Protein AF-X0TJF6-F1 (afdb_monomer_lite)

pLDDT: mean 87.39, std 7.17, range [60.16, 95.19]

Structure (mmCIF, N/CA/C/O backbone):
data_AF-X0TJF6-F1
#
_entry.id   AF-X0TJF6-F1
#
loop_
_atom_site.group_PDB
_atom_site.id
_atom_site.type_symbol
_atom_site.label_atom_id
_atom_site.label_alt_id
_atom_site.label_comp_id
_atom_site.label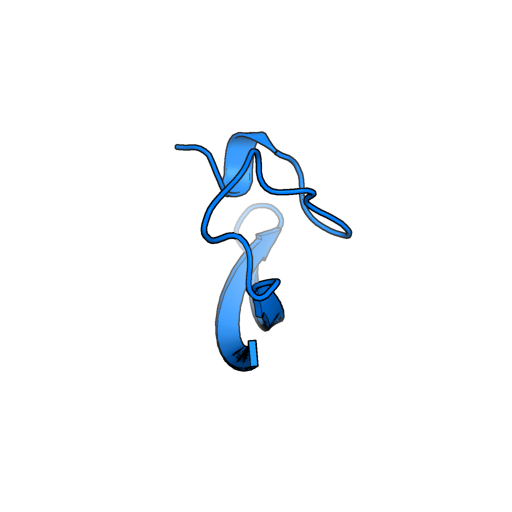_asym_id
_atom_site.label_entity_id
_atom_site.label_seq_id
_atom_site.pdbx_PDB_ins_code
_atom_site.Cartn_x
_atom_site.Cartn_y
_atom_site.Cartn_z
_atom_site.occupancy
_atom_site.B_iso_or_equiv
_atom_site.auth_seq_id
_atom_site.auth_comp_id
_atom_site.auth_asym_id
_atom_site.auth_atom_id
_atom_site.pdbx_PDB_model_num
ATOM 1 N N . MET A 1 1 ? 5.470 2.674 -15.696 1.00 77.25 1 MET A N 1
ATOM 2 C CA . MET A 1 1 ? 5.060 1.297 -15.342 1.00 77.25 1 MET A CA 1
ATOM 3 C C . MET A 1 1 ? 4.185 1.450 -14.134 1.00 77.25 1 MET A C 1
ATOM 5 O O . MET A 1 1 ? 4.680 1.943 -13.130 1.00 77.25 1 MET A O 1
ATOM 9 N N . LEU A 1 2 ? 2.922 1.051 -14.261 1.00 82.75 2 LEU A N 1
ATOM 10 C CA . LEU A 1 2 ? 1.935 1.215 -13.207 1.00 82.75 2 LEU A CA 1
ATOM 11 C C . LEU A 1 2 ? 1.920 -0.027 -12.313 1.00 82.75 2 LEU A C 1
ATOM 13 O O . LEU A 1 2 ? 1.668 -1.131 -12.797 1.00 82.75 2 LEU A O 1
ATOM 17 N N . ALA A 1 3 ? 2.194 0.155 -11.028 1.00 90.44 3 ALA A N 1
ATOM 18 C CA . ALA A 1 3 ? 1.988 -0.851 -9.997 1.00 90.44 3 ALA A CA 1
ATOM 19 C C . ALA A 1 3 ? 0.885 -0.371 -9.050 1.00 90.44 3 ALA A C 1
ATOM 21 O O . ALA A 1 3 ? 0.859 0.796 -8.666 1.00 90.44 3 ALA A O 1
ATOM 22 N N . ARG A 1 4 ? -0.020 -1.277 -8.671 1.00 93.69 4 ARG A N 1
ATOM 23 C CA . ARG A 1 4 ? -1.074 -1.021 -7.683 1.00 93.69 4 ARG A CA 1
ATOM 24 C C . ARG A 1 4 ? -0.968 -2.049 -6.571 1.00 93.69 4 ARG A C 1
ATOM 26 O O . ARG A 1 4 ? -0.792 -3.236 -6.845 1.00 93.69 4 ARG A O 1
ATOM 33 N N . LEU A 1 5 ? -1.060 -1.589 -5.331 1.00 93.56 5 LEU A N 1
ATOM 34 C CA . LEU A 1 5 ? -1.061 -2.438 -4.146 1.00 93.56 5 LEU A CA 1
ATOM 35 C C . LEU A 1 5 ? -2.078 -1.935 -3.128 1.00 93.56 5 LEU A C 1
ATOM 37 O O . LEU A 1 5 ? -2.401 -0.750 -3.086 1.00 93.56 5 LEU A O 1
ATOM 41 N N . TYR A 1 6 ? -2.543 -2.842 -2.277 1.00 94.31 6 TYR A N 1
ATOM 42 C CA . TYR A 1 6 ? -3.301 -2.484 -1.086 1.00 94.31 6 TYR A CA 1
ATOM 43 C C . TYR A 1 6 ? -2.375 -2.490 0.122 1.00 94.31 6 TYR A C 1
ATOM 45 O O . TYR A 1 6 ? -1.585 -3.415 0.310 1.00 94.31 6 TYR A O 1
ATOM 53 N N . SER A 1 7 ? -2.488 -1.450 0.936 1.00 92.50 7 SER A N 1
ATOM 54 C CA . SER A 1 7 ? -1.785 -1.296 2.200 1.00 92.50 7 SER A CA 1
ATOM 55 C C . SER A 1 7 ? -2.771 -0.880 3.292 1.00 92.50 7 SER A C 1
ATOM 57 O O . SER A 1 7 ? -3.975 -0.744 3.059 1.00 92.50 7 SER A O 1
ATOM 59 N N . VAL A 1 8 ? -2.261 -0.698 4.504 1.00 92.94 8 VAL A N 1
ATOM 60 C CA . VAL A 1 8 ? -3.009 -0.151 5.631 1.00 92.94 8 VAL A CA 1
ATOM 61 C C . VAL A 1 8 ? -2.252 1.060 6.154 1.00 92.94 8 VAL A C 1
ATOM 63 O O . VAL A 1 8 ? -1.078 0.961 6.504 1.00 92.94 8 VAL A O 1
ATOM 66 N N . THR A 1 9 ? -2.933 2.200 6.214 1.00 90.94 9 THR A N 1
ATOM 67 C CA . THR A 1 9 ? -2.446 3.402 6.894 1.00 90.94 9 THR A CA 1
ATOM 68 C C . THR A 1 9 ? -3.067 3.520 8.283 1.00 90.94 9 THR A C 1
ATOM 70 O O . THR A 1 9 ? -4.101 2.910 8.569 1.00 90.94 9 THR A O 1
ATOM 73 N N . LEU A 1 10 ? -2.434 4.300 9.155 1.00 91.38 10 LEU A N 1
ATOM 74 C CA . LEU A 1 10 ? -2.930 4.586 10.496 1.00 91.38 10 LEU A CA 1
ATOM 75 C C . LEU A 1 10 ? -3.381 6.040 10.595 1.00 91.38 10 LEU A C 1
ATOM 77 O O . LEU A 1 10 ? -2.596 6.962 10.386 1.00 91.38 10 LEU A O 1
ATOM 81 N N . GLU A 1 11 ? -4.635 6.235 10.993 1.00 87.38 11 GLU A N 1
ATOM 82 C CA . GLU A 1 11 ? -5.146 7.522 11.461 1.00 87.38 11 GLU A CA 1
ATOM 83 C C . GLU A 1 11 ? -5.347 7.432 12.981 1.00 87.38 11 GLU A C 1
ATOM 85 O O . GLU A 1 11 ? -6.323 6.866 13.488 1.00 87.38 11 GLU A O 1
ATOM 90 N N . GLY A 1 12 ? -4.350 7.907 13.733 1.00 88.12 12 GLY A N 1
ATOM 91 C CA . GLY A 1 12 ? -4.255 7.645 15.169 1.00 88.12 12 GLY A CA 1
ATOM 92 C C . GLY A 1 12 ? -4.072 6.147 15.444 1.00 88.12 12 GLY A C 1
ATOM 93 O O . GLY A 1 12 ? -3.042 5.577 15.103 1.00 88.12 12 GLY A O 1
ATOM 94 N N . ILE A 1 13 ? -5.079 5.511 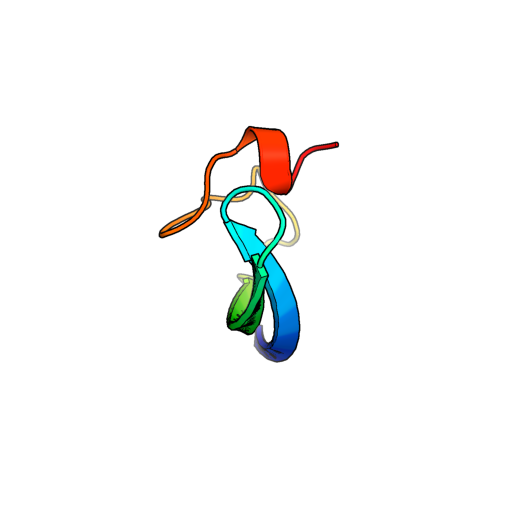16.054 1.00 92.75 13 ILE A N 1
ATOM 95 C CA . ILE A 1 13 ? -5.097 4.062 16.359 1.00 92.75 13 ILE A CA 1
ATOM 96 C C . ILE A 1 13 ? -5.974 3.247 15.398 1.00 92.75 13 ILE A C 1
ATOM 98 O O . ILE A 1 13 ? -6.161 2.047 15.593 1.00 92.75 13 ILE A O 1
ATOM 102 N N . LYS A 1 14 ? -6.571 3.893 14.391 1.00 95.19 14 LYS A N 1
ATOM 103 C CA . LYS A 1 14 ? -7.458 3.230 13.434 1.00 95.19 14 LYS A CA 1
ATOM 104 C C . LYS A 1 14 ? -6.672 2.823 12.197 1.00 95.19 14 LYS A C 1
ATOM 106 O O . LYS A 1 14 ? -6.075 3.672 11.541 1.00 95.19 14 LYS A O 1
ATOM 111 N N . GLY A 1 15 ? -6.713 1.531 11.876 1.00 93.62 15 GLY A N 1
ATOM 112 C CA . GLY A 1 15 ? -6.218 1.007 10.606 1.00 93.62 15 GLY A CA 1
ATOM 113 C C . GLY A 1 15 ? -7.222 1.274 9.490 1.00 93.62 15 GLY A C 1
ATOM 114 O O . GLY A 1 15 ? -8.389 0.900 9.606 1.00 93.62 15 GLY A O 1
ATOM 115 N N . ILE A 1 16 ? -6.768 1.914 8.418 1.00 93.38 16 ILE A N 1
ATOM 116 C CA . ILE A 1 16 ? -7.568 2.232 7.236 1.00 93.38 16 ILE A CA 1
ATOM 117 C C . ILE A 1 16 ? -6.898 1.578 6.032 1.00 93.38 16 ILE A C 1
ATOM 119 O O . ILE A 1 16 ? -5.713 1.799 5.789 1.00 93.38 16 ILE A O 1
ATOM 123 N N . ILE A 1 17 ? -7.646 0.773 5.275 1.00 94.56 17 ILE A N 1
ATOM 124 C CA . ILE A 1 17 ? -7.142 0.194 4.024 1.00 94.56 17 ILE A CA 1
ATOM 125 C C . ILE A 1 17 ? -6.950 1.330 3.022 1.00 94.56 17 ILE A C 1
ATOM 127 O O . ILE A 1 17 ? -7.878 2.099 2.768 1.00 94.56 17 ILE A O 1
ATOM 131 N N . CYS A 1 18 ? -5.760 1.423 2.442 1.00 91.69 18 CYS A N 1
ATOM 132 C CA . CYS A 1 18 ? -5.447 2.376 1.391 1.00 91.69 18 CYS A CA 1
ATOM 133 C C . CYS A 1 18 ? -4.969 1.644 0.138 1.00 91.69 18 CYS A C 1
ATOM 135 O O . CYS A 1 18 ? -4.212 0.675 0.199 1.00 91.69 18 CYS A O 1
ATOM 137 N N . GLU A 1 19 ? -5.428 2.111 -1.015 1.00 94.44 19 GLU A N 1
ATOM 138 C CA . GLU A 1 19 ? -4.868 1.703 -2.293 1.00 94.44 19 GLU A CA 1
ATOM 139 C C . GLU A 1 19 ? -3.718 2.647 -2.644 1.00 94.44 19 GLU A C 1
ATOM 141 O O . GLU A 1 19 ? -3.857 3.866 -2.546 1.00 94.44 19 GLU A O 1
ATOM 146 N N . VAL A 1 20 ? -2.583 2.079 -3.037 1.00 93.88 20 VAL A N 1
ATOM 147 C CA . VAL A 1 20 ? -1.400 2.830 -3.449 1.00 93.88 20 VAL A CA 1
ATOM 148 C C . VAL A 1 20 ? -1.108 2.508 -4.903 1.00 93.88 20 VAL A C 1
ATOM 150 O O . VAL A 1 20 ? -0.963 1.345 -5.283 1.00 93.88 20 VAL A O 1
ATOM 153 N N . GLU A 1 21 ? -0.998 3.560 -5.703 1.00 94.00 21 GLU A N 1
ATOM 154 C CA . GLU A 1 21 ? -0.595 3.493 -7.099 1.00 94.00 21 GLU A CA 1
ATOM 155 C C . GLU A 1 21 ? 0.783 4.132 -7.261 1.0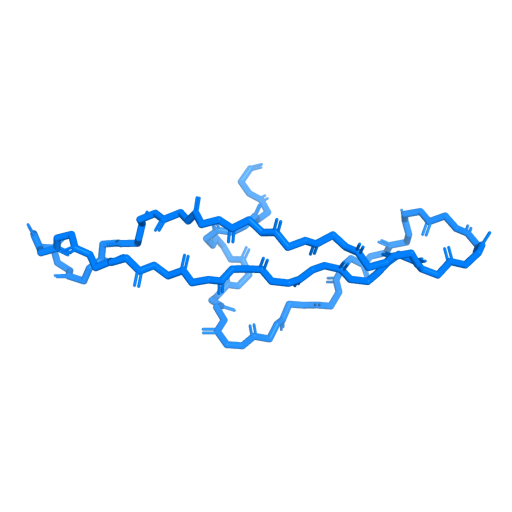0 94.00 21 GLU A C 1
ATOM 157 O O . GLU A 1 21 ? 1.061 5.200 -6.714 1.00 94.00 21 GLU A O 1
ATOM 162 N N . VAL A 1 22 ? 1.656 3.459 -8.004 1.00 91.62 22 VAL A N 1
ATOM 163 C CA . VAL A 1 22 ? 3.000 3.935 -8.319 1.00 91.62 22 VAL A CA 1
ATOM 164 C C . VAL A 1 22 ? 3.181 3.875 -9.824 1.00 91.62 22 VAL A C 1
ATOM 166 O O . VAL A 1 22 ? 3.044 2.804 -10.417 1.00 91.62 22 VAL A O 1
ATOM 169 N N . ASP A 1 23 ? 3.537 5.003 -10.434 1.00 90.69 23 ASP A N 1
ATOM 170 C CA . ASP A 1 23 ? 4.013 5.034 -11.813 1.00 90.69 23 ASP A CA 1
ATOM 171 C C . ASP A 1 23 ? 5.514 5.321 -11.862 1.00 90.69 23 ASP A C 1
ATOM 173 O O . ASP A 1 23 ? 5.999 6.335 -11.361 1.00 90.69 23 ASP A O 1
ATOM 177 N N . VAL A 1 24 ? 6.255 4.408 -12.487 1.00 87.81 24 VAL A N 1
ATOM 178 C CA . VAL A 1 24 ? 7.693 4.559 -12.732 1.00 87.81 24 VAL A CA 1
ATOM 179 C C . VAL A 1 24 ? 7.926 4.934 -14.190 1.00 87.81 24 VAL A C 1
ATOM 181 O O . VAL A 1 24 ? 7.627 4.152 -15.101 1.00 87.81 24 VAL A O 1
ATOM 184 N N . SER A 1 25 ? 8.487 6.119 -14.425 1.00 83.69 25 SER A N 1
ATOM 185 C CA . SER A 1 25 ? 8.863 6.556 -15.770 1.00 83.69 25 SER A CA 1
ATOM 186 C C . SER A 1 25 ? 10.020 5.711 -16.331 1.00 83.69 25 SER A C 1
ATOM 188 O O . SER A 1 25 ? 10.799 5.108 -15.593 1.00 83.69 25 SER A O 1
ATOM 190 N N . ARG A 1 26 ? 10.167 5.661 -17.662 1.00 79.00 26 ARG A N 1
ATOM 191 C CA . ARG A 1 26 ? 11.215 4.852 -18.322 1.00 79.00 26 ARG A CA 1
ATOM 192 C C . ARG A 1 26 ? 12.651 5.264 -17.948 1.00 79.00 26 AR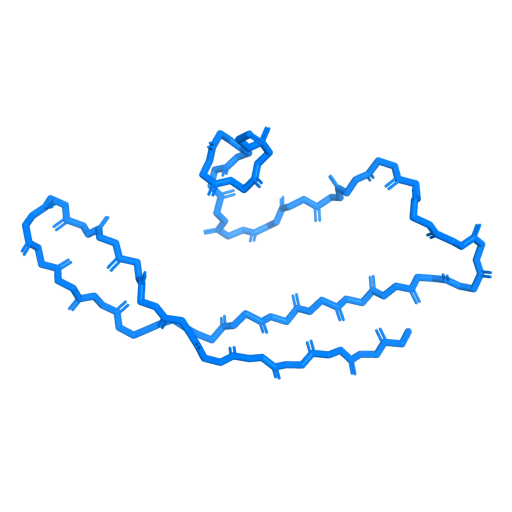G A C 1
ATOM 194 O O . ARG A 1 26 ? 13.565 4.491 -18.206 1.00 79.00 26 ARG A O 1
ATOM 201 N N . GLY A 1 27 ? 12.841 6.449 -17.361 1.00 79.38 27 GLY A N 1
ATOM 202 C CA . GLY A 1 27 ? 14.140 6.973 -16.927 1.00 79.38 27 GLY A CA 1
ATOM 203 C C . GLY A 1 27 ? 14.664 6.403 -15.604 1.00 79.38 27 GLY A C 1
ATOM 204 O O . GLY A 1 27 ? 15.789 6.716 -15.231 1.00 79.38 27 GLY A O 1
ATOM 205 N N . GLY A 1 28 ? 13.891 5.558 -14.911 1.00 73.88 28 GLY A N 1
ATOM 206 C CA . GLY A 1 28 ? 14.288 4.939 -13.644 1.00 73.88 28 GLY A CA 1
ATOM 207 C C . GLY A 1 28 ? 13.674 5.609 -12.411 1.00 73.88 28 GLY A C 1
ATOM 208 O O . GLY A 1 28 ? 12.655 6.294 -12.497 1.00 73.88 28 GLY A O 1
ATOM 209 N N . PHE A 1 29 ? 14.283 5.359 -11.250 1.00 72.19 29 PHE A N 1
ATOM 210 C CA . PHE A 1 29 ? 13.822 5.826 -9.939 1.00 72.19 29 PHE A CA 1
ATOM 211 C C . PHE A 1 29 ? 14.502 7.145 -9.564 1.00 72.19 29 PHE A C 1
ATOM 213 O O . PHE A 1 29 ? 15.432 7.177 -8.760 1.00 72.19 29 PHE A O 1
ATOM 220 N N . ASP A 1 30 ? 14.049 8.228 -10.190 1.00 78.06 30 ASP A N 1
ATOM 221 C CA . ASP A 1 30 ? 14.395 9.586 -9.768 1.00 78.06 30 ASP A CA 1
ATOM 222 C C . ASP A 1 30 ? 13.674 9.948 -8.449 1.00 78.06 30 ASP A C 1
ATOM 224 O O . ASP A 1 30 ? 12.951 9.126 -7.876 1.00 78.06 30 ASP A O 1
ATOM 228 N N . LYS A 1 31 ? 13.844 11.177 -7.943 1.00 85.12 31 LYS A N 1
ATOM 229 C CA . LYS A 1 31 ? 13.205 11.616 -6.688 1.00 85.12 31 LYS A CA 1
ATOM 230 C C . LYS A 1 31 ? 11.678 11.394 -6.742 1.00 85.12 31 LYS A C 1
ATOM 232 O O . LYS A 1 31 ? 11.011 12.035 -7.556 1.00 85.12 31 LYS A O 1
ATOM 237 N N . PRO A 1 32 ? 11.096 10.548 -5.867 1.00 87.19 32 PRO A N 1
ATOM 238 C CA . PRO A 1 32 ? 9.679 10.228 -5.956 1.00 87.19 32 PRO A CA 1
ATOM 239 C C . PRO A 1 32 ? 8.832 11.452 -5.599 1.00 87.19 32 PRO A C 1
ATOM 241 O O . PRO A 1 32 ? 9.048 12.095 -4.559 1.00 87.19 32 PRO A O 1
ATOM 244 N N . LEU A 1 33 ?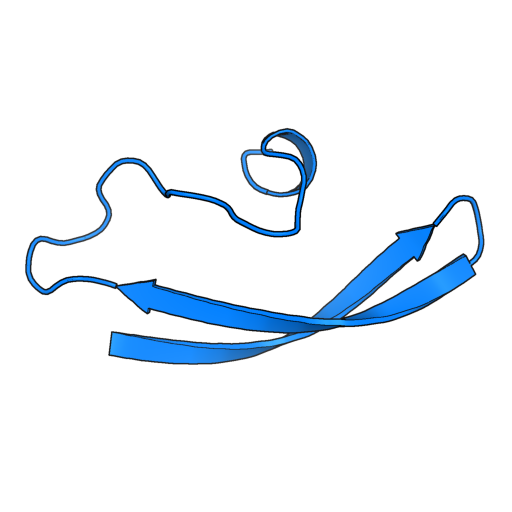 7.862 11.747 -6.467 1.00 89.88 33 LEU A N 1
ATOM 245 C CA . LEU A 1 33 ? 6.779 12.685 -6.204 1.00 89.88 33 LEU A CA 1
ATOM 246 C C . LEU A 1 33 ? 5.662 11.931 -5.486 1.00 89.88 33 LEU A C 1
ATOM 248 O O . LEU A 1 33 ? 5.056 11.025 -6.053 1.00 89.88 33 LEU A O 1
ATOM 252 N N . ILE A 1 34 ? 5.408 12.303 -4.237 1.00 91.81 34 ILE A N 1
ATOM 253 C CA . ILE A 1 34 ? 4.382 11.676 -3.408 1.00 91.81 34 ILE A CA 1
ATOM 254 C C . ILE A 1 34 ? 3.163 12.591 -3.395 1.00 91.81 34 ILE A C 1
ATOM 256 O O . ILE A 1 34 ? 3.281 13.799 -3.200 1.00 91.81 34 ILE A O 1
ATOM 260 N N . VAL A 1 35 ? 1.990 12.003 -3.611 1.00 91.31 35 VAL A N 1
ATOM 261 C CA . VAL A 1 35 ? 0.697 12.691 -3.595 1.00 91.31 35 VAL A CA 1
ATOM 262 C C . VAL A 1 35 ? -0.261 11.949 -2.671 1.00 91.31 35 VAL A C 1
ATOM 264 O O . VAL A 1 35 ? -0.192 10.729 -2.550 1.00 91.31 35 VAL A O 1
ATOM 267 N N . GLY A 1 36 ? -1.133 12.680 -1.975 1.00 88.94 36 GLY A N 1
ATOM 268 C CA . GLY A 1 36 ? -2.127 12.100 -1.060 1.00 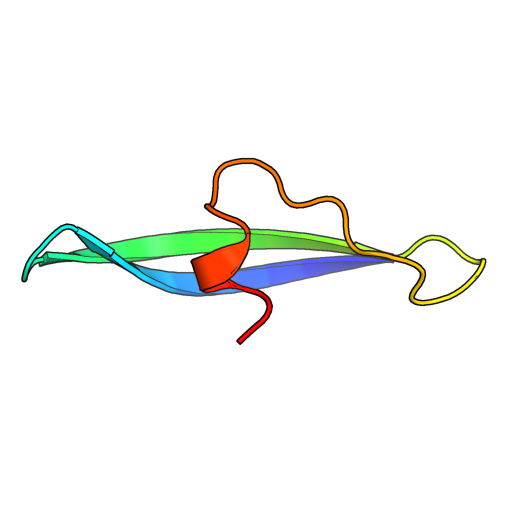88.94 36 GLY A CA 1
ATOM 269 C C . GLY A 1 36 ? -1.573 11.548 0.262 1.00 88.94 36 GLY A C 1
ATOM 270 O O . GLY A 1 36 ? -2.355 11.296 1.174 1.00 88.94 36 GLY A O 1
ATOM 271 N N . LEU A 1 37 ? -0.251 11.409 0.400 1.00 87.62 37 LEU A N 1
ATOM 272 C CA . LEU A 1 37 ? 0.429 10.987 1.626 1.00 87.62 37 LEU A CA 1
ATOM 273 C C . LEU A 1 37 ? 1.568 11.957 1.985 1.00 87.62 37 LEU A C 1
ATOM 275 O O . LEU A 1 37 ? 2.170 12.549 1.087 1.00 87.62 37 LEU A O 1
ATOM 279 N N . PRO A 1 38 ? 1.905 12.115 3.276 1.00 87.12 38 PRO A N 1
ATOM 280 C CA . PRO A 1 38 ? 3.080 12.876 3.688 1.00 87.12 38 PRO A CA 1
ATOM 281 C C . PRO A 1 38 ? 4.381 12.206 3.234 1.00 87.12 38 PRO A C 1
ATOM 283 O O . PRO A 1 38 ? 4.534 10.993 3.367 1.00 87.12 38 PRO A O 1
ATOM 286 N N . ASP A 1 39 ? 5.368 12.996 2.804 1.00 87.19 39 ASP A N 1
ATOM 287 C CA . ASP A 1 39 ? 6.693 12.494 2.411 1.00 87.19 39 ASP A CA 1
ATOM 288 C C . ASP A 1 39 ? 7.347 11.606 3.481 1.00 87.19 39 ASP A C 1
ATOM 290 O O . ASP A 1 39 ? 7.906 10.554 3.168 1.00 87.19 39 ASP A O 1
ATOM 294 N N . ALA A 1 40 ? 7.243 12.013 4.751 1.00 85.50 40 ALA A N 1
ATOM 295 C CA . ALA A 1 40 ? 7.808 11.293 5.892 1.00 85.50 40 ALA A CA 1
ATOM 296 C C . ALA A 1 40 ? 7.184 9.904 6.109 1.00 85.50 40 ALA A C 1
ATOM 298 O O . ALA A 1 40 ? 7.820 9.043 6.703 1.00 85.50 40 ALA A O 1
ATOM 299 N N . ALA A 1 41 ? 5.961 9.671 5.621 1.00 81.38 41 ALA A N 1
ATOM 300 C CA . ALA A 1 41 ? 5.304 8.370 5.721 1.00 81.38 41 ALA A CA 1
ATOM 301 C C . ALA A 1 41 ? 5.824 7.358 4.682 1.00 81.38 41 ALA A C 1
ATOM 303 O O . ALA A 1 41 ? 5.510 6.175 4.779 1.00 81.38 41 ALA A O 1
ATOM 304 N N . VAL A 1 42 ? 6.594 7.811 3.686 1.00 84.75 42 VAL A N 1
ATOM 305 C CA . VAL A 1 42 ? 7.047 6.985 2.554 1.00 84.75 42 VAL A CA 1
ATOM 306 C C . VAL A 1 42 ? 8.574 6.909 2.468 1.00 84.75 42 VAL A C 1
ATOM 308 O O . VAL A 1 42 ? 9.108 5.854 2.146 1.00 84.75 42 VAL A O 1
ATOM 311 N N . LYS A 1 43 ? 9.291 8.007 2.743 1.00 81.94 43 LYS A N 1
ATOM 312 C CA . LYS A 1 43 ? 10.755 8.139 2.567 1.00 81.94 43 LYS A CA 1
ATOM 313 C C . LYS A 1 43 ? 11.572 7.720 3.801 1.00 81.94 43 LYS A C 1
ATOM 315 O O . LYS A 1 43 ? 12.663 8.256 3.994 1.00 81.94 43 LYS A O 1
ATOM 320 N N . GLY A 1 44 ? 10.995 6.860 4.644 1.00 60.16 44 GLY A N 1
ATOM 321 C CA . GLY A 1 44 ? 11.602 6.384 5.893 1.00 60.16 44 GLY A CA 1
ATOM 322 C C . GLY A 1 44 ? 12.970 5.742 5.707 1.00 60.16 44 GLY A C 1
ATOM 323 O O . GLY A 1 44 ? 13.236 5.215 4.603 1.00 60.16 44 GLY A O 1
#

Organism: NCBI:txid412755

Secondary structure (DSSP, 8-state):
-EEEEEEEEEETTEEEEEEEEEE--TT---S----SS-GGGT--

Radius of gyration: 12.15 Å; chains: 1; bounding box: 22×15×35 Å

Sequence (44 aa):
MLARLYSVTLEGIKGIICEVEVDVSRGGFDKPLIVGLPDAAVKG

Foldseek 3Di:
DKDKDWDWDDDDPDTDIDIDIDDADPVGDDPDDDDPDDPVVPVD